Protein AF-A0A8E2E1T2-F1 (afdb_monomer_lite)

InterPro domains:
  IPR013761 Sterile alpha motif/pointed domain superfamily [G3DSA:1.10.150.50] (1-45)
  IPR013761 Sterile alpha motif/pointed domain superfamily [SSF47769] (1-48)

Radius of gyration: 11.17 Å; chains: 1; bounding box: 20×23×29 Å

Organism: NCBI:txid1314670

pLDDT: mean 93.86, std 3.66, range [82.5, 97.0]

Sequence (56 aa):
LQSYFHSLVEAGFDSWGSVCRITELDLERLSFKLGHRRVLQRKIADSQGHPRSKPL

Secondary structure (DSSP, 8-state):
-GGGHHHHHHTT--SHHHHTT--HHHHHHTT--HHHHHHHHHHHHHHTT--TTS--

Foldseek 3Di:
DVVLQVVCVVVVVPDPVSLLVDDPVNCVVSVPDPVRVVVSVVVSCVVVVNDPVDDD

Structure (mmCIF, N/CA/C/O backbone):
data_AF-A0A8E2E1T2-F1
#
_entry.id   AF-A0A8E2E1T2-F1
#
loop_
_atom_site.group_PDB
_atom_site.id
_atom_site.type_symbol
_atom_site.label_atom_id
_atom_site.label_alt_id
_atom_site.label_comp_id
_atom_site.label_asym_id
_atom_site.label_entity_id
_atom_site.label_seq_id
_atom_site.pdbx_PDB_ins_code
_atom_site.Cartn_x
_atom_site.Cartn_y
_atom_site.Cartn_z
_atom_site.occupancy
_atom_site.B_iso_or_equiv
_atom_site.auth_seq_id
_atom_site.auth_comp_id
_atom_site.auth_asym_id
_atom_site.auth_atom_id
_atom_site.pdbx_PDB_model_num
ATOM 1 N N . LEU A 1 1 ? 7.333 2.722 4.379 1.00 82.50 1 LEU A N 1
ATOM 2 C CA . LEU A 1 1 ? 6.152 1.834 4.520 1.00 82.50 1 LEU A CA 1
ATOM 3 C C . LEU A 1 1 ? 5.770 1.590 5.981 1.00 82.50 1 LEU A C 1
ATOM 5 O O . LEU A 1 1 ? 4.580 1.578 6.238 1.00 82.50 1 LEU A O 1
ATOM 9 N N . GLN A 1 2 ? 6.711 1.461 6.933 1.00 82.56 2 GLN A N 1
ATOM 10 C CA . GLN A 1 2 ? 6.381 1.310 8.368 1.00 82.56 2 GLN A CA 1
ATOM 11 C C . GLN A 1 2 ? 5.437 2.395 8.914 1.00 82.56 2 GLN A C 1
ATOM 13 O O . GLN A 1 2 ? 4.563 2.086 9.711 1.00 82.56 2 GLN A O 1
ATOM 18 N N . SER A 1 3 ? 5.546 3.633 8.423 1.00 90.44 3 SER A N 1
ATOM 19 C CA . SER A 1 3 ? 4.657 4.748 8.786 1.00 90.44 3 SER A CA 1
ATOM 20 C C . SER A 1 3 ? 3.170 4.511 8.493 1.00 90.44 3 SER A C 1
ATOM 22 O O . SER A 1 3 ? 2.340 5.224 9.035 1.00 90.44 3 SER A O 1
ATOM 24 N N . TYR A 1 4 ? 2.832 3.551 7.628 1.00 93.19 4 TYR A N 1
ATOM 25 C CA . TYR A 1 4 ? 1.450 3.211 7.279 1.00 93.19 4 TYR A CA 1
ATOM 26 C C . TYR A 1 4 ? 0.950 1.953 7.988 1.00 93.19 4 TYR A C 1
ATOM 28 O O . TYR A 1 4 ? -0.189 1.562 7.772 1.00 93.19 4 TY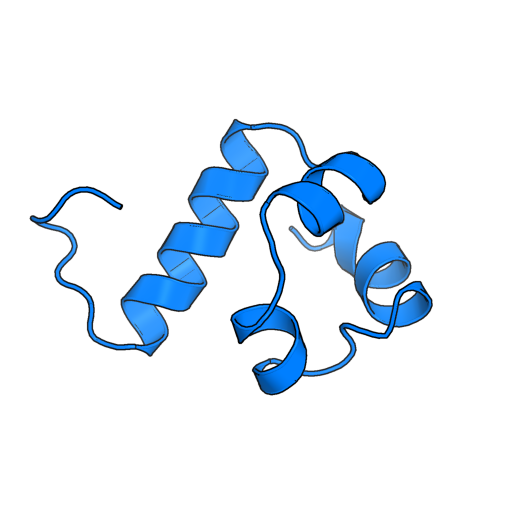R A O 1
ATOM 36 N N . PHE A 1 5 ? 1.787 1.295 8.799 1.00 93.88 5 PHE A N 1
ATOM 37 C CA . PHE A 1 5 ? 1.427 0.028 9.434 1.00 93.88 5 PHE A CA 1
ATOM 38 C C . PHE A 1 5 ? 0.173 0.171 10.296 1.00 93.88 5 PHE A C 1
ATOM 40 O O . PHE A 1 5 ? -0.763 -0.599 10.133 1.00 93.88 5 PHE A O 1
ATOM 47 N N . HIS A 1 6 ? 0.129 1.197 11.147 1.00 95.25 6 HIS A N 1
ATOM 48 C CA . HIS A 1 6 ? -1.024 1.438 12.008 1.00 95.25 6 HIS A CA 1
ATOM 49 C C . HIS A 1 6 ? -2.299 1.686 11.192 1.00 95.25 6 HIS A C 1
ATOM 51 O O . HIS A 1 6 ? -3.272 0.968 11.369 1.00 95.25 6 HIS A O 1
ATOM 57 N N . SER A 1 7 ? -2.252 2.594 10.212 1.00 95.44 7 SER A N 1
ATOM 58 C CA . SER A 1 7 ? -3.404 2.904 9.355 1.00 95.44 7 SER A CA 1
ATOM 59 C C . SER A 1 7 ? -3.871 1.714 8.510 1.00 95.44 7 SER A C 1
ATOM 61 O O . SER A 1 7 ? -5.061 1.570 8.260 1.00 95.44 7 SER A O 1
ATOM 63 N N . LEU A 1 8 ? -2.949 0.852 8.066 1.00 96.31 8 LEU A N 1
ATOM 64 C CA . LEU A 1 8 ? -3.291 -0.392 7.377 1.00 96.31 8 LEU A CA 1
ATOM 65 C C . LEU A 1 8 ? -4.028 -1.349 8.318 1.00 96.31 8 LEU A C 1
ATOM 67 O O . LEU A 1 8 ? -5.094 -1.834 7.957 1.00 96.31 8 LEU A O 1
ATOM 71 N N . VAL A 1 9 ? -3.498 -1.578 9.522 1.00 96.44 9 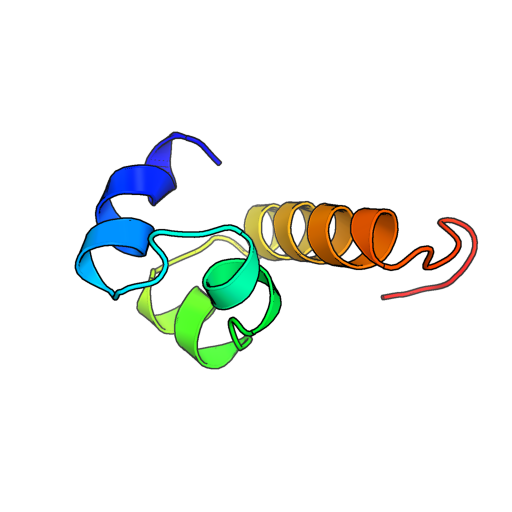VAL A N 1
ATOM 72 C CA . VAL A 1 9 ? -4.115 -2.461 10.525 1.00 96.44 9 VAL A CA 1
ATOM 73 C C . VAL A 1 9 ? -5.491 -1.943 10.948 1.00 96.44 9 VAL A C 1
ATOM 75 O O . VAL A 1 9 ? -6.445 -2.714 10.960 1.00 96.44 9 VAL A O 1
ATOM 78 N N . GLU A 1 10 ? -5.629 -0.643 11.221 1.00 96.69 10 GLU A N 1
ATOM 79 C CA . GLU A 1 10 ? -6.913 -0.018 11.577 1.00 96.69 10 GLU A CA 1
ATOM 80 C C . GLU A 1 10 ? -7.959 -0.128 10.459 1.00 96.69 10 GLU A C 1
ATOM 82 O O . GLU A 1 10 ? -9.149 -0.257 10.736 1.00 96.69 10 GLU A O 1
ATOM 87 N N . ALA A 1 11 ? -7.527 -0.132 9.196 1.00 95.44 11 ALA A N 1
ATOM 88 C CA . ALA A 1 11 ? -8.397 -0.342 8.041 1.00 95.44 11 ALA A CA 1
ATOM 89 C C . ALA A 1 11 ? -8.646 -1.827 7.704 1.00 95.44 11 ALA A C 1
ATOM 91 O O . ALA A 1 11 ? -9.311 -2.119 6.711 1.00 95.44 11 ALA A O 1
ATOM 92 N N . GLY A 1 12 ? -8.130 -2.769 8.504 1.00 96.31 12 GLY A N 1
ATOM 93 C CA . GLY A 1 12 ? -8.313 -4.214 8.312 1.00 96.31 12 GLY A CA 1
ATOM 94 C C . GLY A 1 12 ? -7.295 -4.883 7.378 1.00 96.31 12 GLY A C 1
ATOM 95 O O . GLY A 1 12 ? -7.432 -6.059 7.040 1.00 96.31 12 GLY A O 1
ATOM 96 N N . PHE A 1 13 ? -6.245 -4.170 6.965 1.00 97.00 13 PHE A N 1
ATOM 97 C CA . PHE A 1 13 ? -5.106 -4.713 6.217 1.00 97.00 13 PHE A CA 1
ATOM 98 C C . PHE A 1 13 ? -4.005 -5.208 7.171 1.00 97.00 13 PHE A C 1
ATOM 100 O O . PHE A 1 13 ? -2.860 -4.758 7.130 1.00 97.00 13 PHE A O 1
ATOM 107 N N . ASP A 1 14 ? -4.369 -6.126 8.061 1.00 96.19 14 ASP A N 1
ATOM 108 C CA . ASP A 1 14 ? -3.538 -6.663 9.147 1.00 96.19 14 ASP A CA 1
ATOM 109 C C . ASP A 1 14 ? -2.678 -7.883 8.761 1.00 96.19 14 ASP A C 1
ATOM 111 O O . ASP A 1 14 ? -1.855 -8.351 9.550 1.00 96.19 14 ASP A O 1
ATOM 115 N N . SER A 1 15 ? -2.820 -8.389 7.535 1.00 96.50 15 SER A N 1
ATOM 116 C CA . SER A 1 15 ? -2.077 -9.539 7.026 1.00 96.50 15 SER A CA 1
ATOM 117 C C . SER A 1 15 ? -1.558 -9.282 5.616 1.00 96.50 15 SER A C 1
ATOM 119 O O . SER A 1 15 ? -2.088 -8.465 4.863 1.00 96.50 15 SER A O 1
ATOM 121 N N . TRP A 1 16 ? -0.531 -10.027 5.201 1.00 94.94 16 TRP A N 1
ATOM 122 C CA . TRP A 1 16 ? -0.044 -9.932 3.823 1.00 94.94 16 TRP A CA 1
ATOM 123 C C . TRP A 1 16 ? -1.129 -10.291 2.798 1.00 94.94 16 TRP A C 1
ATOM 125 O O . TRP A 1 16 ? -1.210 -9.675 1.741 1.00 94.94 16 TRP A O 1
ATOM 135 N N . GLY A 1 17 ? -2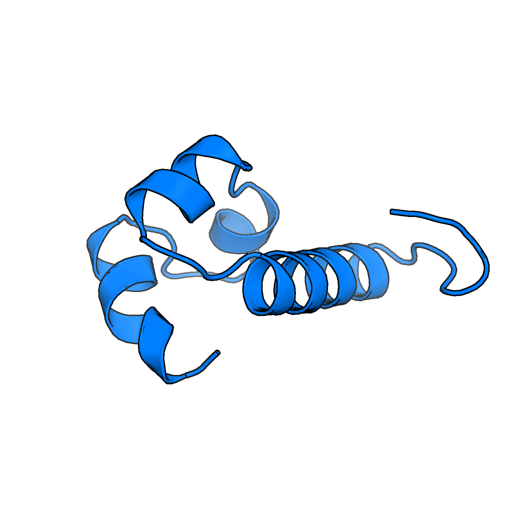.006 -11.244 3.130 1.00 96.31 17 GLY A N 1
ATOM 136 C CA . GLY A 1 17 ? -3.118 -11.640 2.270 1.00 96.31 17 GLY A CA 1
ATOM 137 C C . GLY A 1 17 ? -4.127 -10.514 2.037 1.00 96.31 17 GLY A C 1
ATOM 138 O O . GLY A 1 17 ? -4.546 -10.314 0.897 1.00 96.31 17 GLY A O 1
ATOM 139 N N . SER A 1 18 ? -4.490 -9.757 3.081 1.00 96.75 18 SER A N 1
ATOM 140 C CA . SER A 1 18 ? -5.369 -8.589 2.936 1.00 96.75 18 SER A CA 1
ATOM 141 C C . SER A 1 18 ? -4.657 -7.442 2.218 1.00 96.75 18 SER A C 1
ATOM 143 O O . SER A 1 18 ? -5.232 -6.854 1.304 1.00 96.75 18 SER A O 1
ATOM 145 N N . VAL A 1 19 ? -3.378 -7.192 2.520 1.00 96.50 19 VAL A N 1
ATOM 146 C CA . VAL A 1 19 ? -2.559 -6.188 1.816 1.00 96.50 19 VAL A CA 1
ATOM 147 C C . VAL A 1 19 ? -2.424 -6.497 0.320 1.00 96.50 19 VAL A C 1
ATOM 149 O O . VAL A 1 19 ? -2.526 -5.587 -0.490 1.00 96.50 19 VAL A O 1
ATOM 152 N N . CYS A 1 20 ? -2.258 -7.757 -0.092 1.00 96.31 20 CYS A N 1
ATOM 153 C CA . CYS A 1 20 ? -2.215 -8.133 -1.513 1.00 96.31 20 CYS A CA 1
ATOM 154 C C . CYS A 1 20 ? -3.529 -7.872 -2.268 1.00 96.31 20 CYS A C 1
ATOM 156 O O . CYS A 1 20 ? -3.526 -7.870 -3.497 1.00 96.31 20 CYS A O 1
ATOM 158 N N . ARG A 1 21 ? -4.644 -7.682 -1.553 1.00 95.31 21 ARG A N 1
ATOM 159 C CA . ARG A 1 21 ? -5.965 -7.367 -2.118 1.00 95.31 21 ARG A CA 1
ATOM 160 C C . ARG A 1 21 ? -6.304 -5.876 -2.050 1.00 95.31 21 ARG A C 1
ATOM 162 O O . ARG A 1 21 ? -7.388 -5.499 -2.484 1.00 95.31 21 ARG A O 1
ATOM 169 N N . ILE A 1 22 ? -5.413 -5.046 -1.503 1.00 95.88 22 ILE A N 1
ATOM 170 C CA . ILE A 1 22 ? -5.635 -3.606 -1.370 1.00 95.88 22 ILE A CA 1
ATOM 171 C C . ILE A 1 22 ? -5.806 -2.956 -2.746 1.00 95.88 22 ILE A C 1
ATOM 173 O O . ILE A 1 22 ? -5.043 -3.231 -3.676 1.00 95.88 22 ILE A O 1
ATOM 177 N N . THR A 1 23 ? -6.803 -2.087 -2.883 1.00 94.81 23 THR A N 1
ATOM 178 C CA . THR A 1 23 ? -7.057 -1.370 -4.135 1.00 94.81 23 THR A CA 1
ATOM 179 C C . THR A 1 23 ? -6.342 -0.020 -4.158 1.00 94.81 23 THR A C 1
ATOM 181 O O . THR A 1 23 ? -5.881 0.489 -3.134 1.00 94.81 23 THR A O 1
ATOM 184 N N . GLU A 1 24 ? -6.252 0.605 -5.334 1.00 92.06 24 GLU A N 1
ATOM 185 C CA . GLU A 1 24 ? -5.712 1.965 -5.436 1.00 92.06 24 GLU A CA 1
ATOM 186 C C . GLU A 1 24 ? -6.556 2.981 -4.651 1.00 92.06 24 GLU A C 1
ATOM 188 O O . GLU A 1 24 ? -5.993 3.837 -3.970 1.00 92.06 24 GLU A O 1
ATOM 193 N N . LEU A 1 25 ? -7.884 2.817 -4.644 1.00 94.31 25 LEU A N 1
ATOM 194 C CA . LEU A 1 25 ? -8.802 3.655 -3.870 1.00 94.31 25 LEU A CA 1
ATOM 195 C C . LEU A 1 25 ? -8.549 3.547 -2.358 1.00 94.31 25 LEU A C 1
ATOM 197 O O . LEU A 1 25 ? -8.601 4.551 -1.649 1.00 94.31 25 LEU A O 1
ATOM 201 N N . ASP A 1 26 ? -8.245 2.350 -1.853 1.00 96.69 26 ASP A N 1
ATOM 202 C CA . ASP A 1 26 ? -7.904 2.160 -0.438 1.00 96.69 26 ASP A CA 1
ATOM 203 C C . ASP A 1 26 ? -6.599 2.882 -0.091 1.00 96.69 26 ASP A C 1
ATOM 205 O O . ASP A 1 26 ? -6.514 3.579 0.918 1.00 96.69 26 ASP A O 1
ATOM 209 N N . LEU A 1 27 ? -5.589 2.785 -0.961 1.00 95.69 27 LEU A N 1
ATOM 210 C CA . LEU A 1 27 ? -4.320 3.491 -0.781 1.00 95.69 27 LEU A CA 1
ATOM 211 C C . LEU A 1 27 ? -4.494 5.015 -0.813 1.00 95.69 27 LEU A C 1
ATOM 213 O O . LEU A 1 27 ? -3.805 5.723 -0.074 1.00 95.69 27 LEU A O 1
ATOM 217 N N . GLU A 1 28 ? -5.400 5.529 -1.644 1.00 94.25 28 GLU A N 1
ATOM 218 C CA . GLU A 1 28 ? -5.767 6.948 -1.658 1.00 94.25 28 GLU A CA 1
ATOM 219 C C . GLU A 1 28 ? -6.455 7.372 -0.360 1.00 94.25 28 GLU A C 1
ATOM 221 O O . GLU A 1 28 ? -6.046 8.364 0.243 1.00 94.25 28 GLU A O 1
ATOM 226 N N . ARG A 1 29 ? -7.426 6.589 0.126 1.00 96.00 29 ARG A N 1
ATOM 227 C CA . ARG A 1 29 ? -8.106 6.832 1.411 1.00 96.00 29 ARG A CA 1
ATOM 228 C C . ARG A 1 29 ? -7.139 6.806 2.593 1.00 96.00 29 ARG A C 1
ATOM 230 O O . ARG A 1 29 ? -7.239 7.640 3.487 1.00 96.00 29 ARG A O 1
ATOM 237 N N . LEU A 1 30 ? -6.150 5.916 2.559 1.00 95.62 30 LEU A N 1
ATOM 238 C CA . LEU A 1 30 ? -5.070 5.832 3.547 1.00 95.62 30 LEU A CA 1
ATOM 239 C C . LEU A 1 30 ? -3.959 6.875 3.335 1.00 95.62 30 LEU A C 1
ATOM 241 O O . LEU A 1 30 ? -2.918 6.818 3.992 1.00 95.62 30 LEU A O 1
ATOM 245 N N . SER A 1 31 ? -4.149 7.831 2.418 1.00 95.12 31 SER A N 1
ATOM 246 C CA . SER A 1 31 ? -3.218 8.935 2.158 1.00 95.12 31 SER A CA 1
ATOM 247 C C . SER A 1 31 ? -1.797 8.470 1.804 1.00 95.12 31 SER A C 1
ATOM 249 O O . SER A 1 31 ? -0.789 9.119 2.121 1.00 95.12 31 SER A O 1
ATOM 251 N N . PHE A 1 32 ? -1.674 7.331 1.115 1.00 96.56 32 PHE A N 1
ATOM 252 C CA . PHE A 1 32 ? -0.390 6.906 0.575 1.00 96.56 32 PHE A CA 1
ATOM 253 C C . PHE A 1 32 ? 0.062 7.872 -0.515 1.00 96.56 32 PHE A C 1
ATOM 255 O O . PHE A 1 32 ? -0.641 8.109 -1.496 1.00 96.56 32 PHE A O 1
ATOM 262 N N . LYS A 1 33 ? 1.304 8.348 -0.413 1.00 95.88 33 LYS A N 1
ATOM 263 C CA . LYS A 1 33 ? 1.947 9.094 -1.501 1.00 95.88 33 LYS A CA 1
ATOM 264 C C . LYS A 1 33 ? 2.147 8.182 -2.713 1.00 95.88 33 LYS A C 1
ATOM 266 O O . LYS A 1 33 ? 2.504 7.016 -2.544 1.00 95.88 33 LYS A O 1
ATOM 271 N N . LEU A 1 34 ? 2.028 8.725 -3.927 1.00 93.69 34 LEU A N 1
ATOM 272 C CA . LEU A 1 34 ? 2.158 7.968 -5.183 1.00 93.69 34 LEU A CA 1
ATOM 273 C C . LEU A 1 34 ? 3.430 7.100 -5.244 1.00 93.69 34 LEU A C 1
ATOM 275 O O . LEU A 1 34 ? 3.367 5.930 -5.611 1.00 93.69 34 LEU A O 1
ATOM 279 N N . GLY A 1 35 ? 4.581 7.636 -4.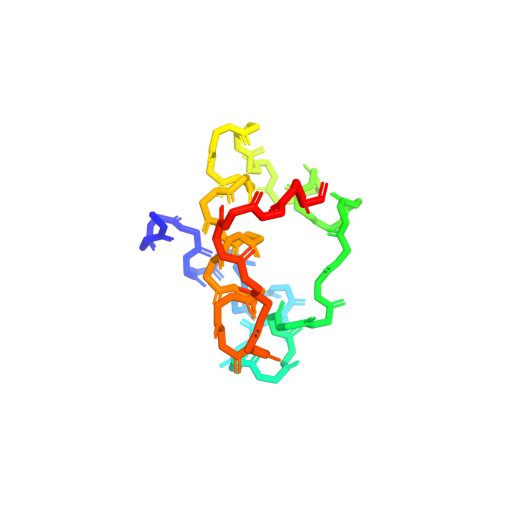823 1.00 95.00 35 GLY A N 1
ATOM 280 C CA . GLY A 1 35 ? 5.830 6.867 -4.771 1.00 95.00 35 GLY A CA 1
ATOM 281 C C . GLY A 1 35 ? 5.763 5.666 -3.819 1.00 95.00 35 GLY A C 1
ATOM 282 O O . GLY A 1 35 ? 6.258 4.590 -4.141 1.00 95.00 35 GLY A O 1
ATOM 283 N N . HIS A 1 36 ? 5.091 5.807 -2.675 1.00 95.88 36 HIS A N 1
ATOM 284 C CA . HIS A 1 36 ? 4.910 4.715 -1.717 1.00 95.88 36 HIS A CA 1
ATOM 285 C C . HIS A 1 36 ? 3.926 3.662 -2.227 1.00 95.88 36 HIS A C 1
ATOM 287 O O . HIS A 1 36 ? 4.179 2.474 -2.023 1.00 95.88 36 HIS A O 1
ATOM 293 N N . ARG A 1 37 ? 2.862 4.085 -2.928 1.00 95.44 37 ARG A N 1
ATOM 294 C CA . ARG A 1 37 ? 1.932 3.172 -3.613 1.00 95.44 37 ARG A CA 1
ATOM 295 C C . ARG A 1 37 ? 2.690 2.278 -4.587 1.00 95.44 37 ARG A C 1
ATOM 297 O O . ARG A 1 37 ? 2.624 1.062 -4.457 1.00 95.44 37 ARG A O 1
ATOM 304 N N . ARG A 1 38 ? 3.528 2.869 -5.446 1.00 94.75 38 ARG A N 1
ATOM 305 C CA . ARG A 1 38 ? 4.368 2.128 -6.405 1.00 94.75 38 ARG A CA 1
ATOM 306 C C . ARG A 1 38 ? 5.317 1.139 -5.727 1.00 94.75 38 ARG A C 1
ATOM 308 O O . ARG A 1 38 ? 5.477 0.022 -6.208 1.00 94.75 38 ARG A O 1
ATOM 315 N N . VAL A 1 39 ? 5.931 1.516 -4.601 1.00 94.69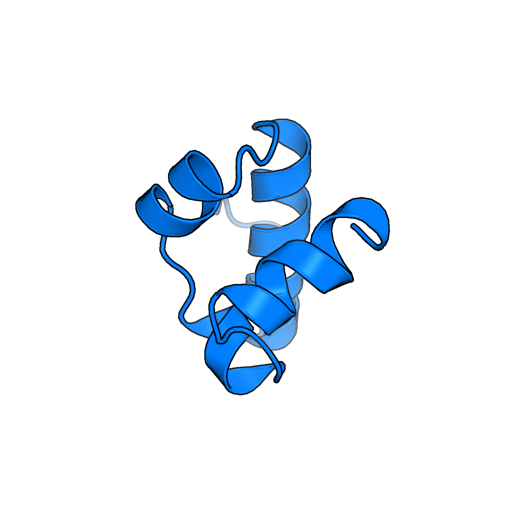 39 VAL A N 1
ATOM 316 C CA . VAL A 1 39 ? 6.802 0.606 -3.832 1.00 94.69 39 VAL A CA 1
ATOM 317 C C . VAL A 1 39 ? 6.008 -0.567 -3.251 1.00 94.69 39 VAL A C 1
ATOM 319 O O . VAL A 1 39 ? 6.475 -1.701 -3.323 1.00 94.69 39 VAL A O 1
ATOM 322 N N . LEU A 1 40 ? 4.823 -0.323 -2.684 1.00 95.44 40 LEU A N 1
ATOM 323 C CA . LEU A 1 40 ? 3.975 -1.38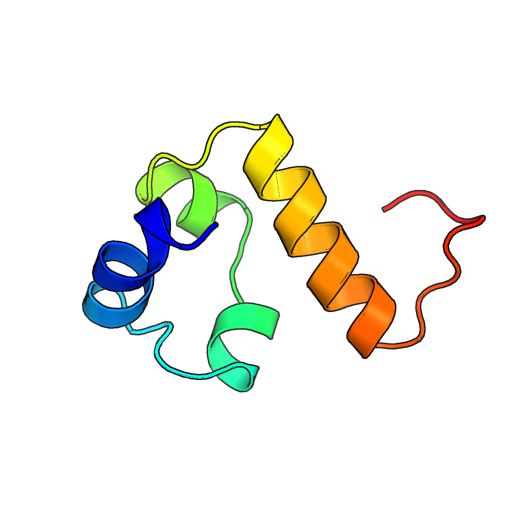3 -2.134 1.00 95.44 40 LEU A CA 1
ATOM 324 C C . LEU A 1 40 ? 3.458 -2.314 -3.236 1.00 95.44 40 LEU A C 1
ATOM 326 O O . LEU A 1 40 ? 3.640 -3.524 -3.138 1.00 95.44 40 LEU A O 1
ATOM 330 N N . GLN A 1 41 ? 2.906 -1.748 -4.309 1.00 94.88 41 GLN A N 1
ATOM 331 C CA . GLN A 1 41 ? 2.457 -2.487 -5.490 1.00 94.88 41 GLN A CA 1
ATOM 332 C C . GLN A 1 41 ? 3.591 -3.339 -6.065 1.00 94.88 41 GLN A C 1
ATOM 334 O O . GLN A 1 41 ? 3.377 -4.494 -6.418 1.00 94.88 41 GLN A O 1
ATOM 339 N N . ARG A 1 42 ? 4.828 -2.819 -6.095 1.00 94.94 42 ARG A N 1
ATOM 340 C CA . ARG A 1 42 ? 5.984 -3.589 -6.570 1.00 94.94 42 ARG A CA 1
ATOM 341 C C . ARG A 1 42 ? 6.308 -4.764 -5.657 1.00 94.94 42 ARG A C 1
ATOM 343 O O . ARG A 1 42 ? 6.570 -5.845 -6.163 1.00 94.94 42 ARG A O 1
ATOM 350 N N . LYS A 1 43 ? 6.248 -4.589 -4.336 1.00 94.75 43 LYS A N 1
ATOM 351 C CA . LYS A 1 43 ? 6.437 -5.702 -3.391 1.00 94.75 43 LYS A CA 1
ATOM 352 C C . LYS A 1 43 ? 5.355 -6.775 -3.533 1.00 94.75 43 LYS A C 1
ATOM 354 O O . LYS A 1 43 ? 5.681 -7.956 -3.482 1.00 94.75 43 LYS A O 1
ATOM 359 N N . ILE A 1 44 ? 4.098 -6.372 -3.733 1.00 95.31 44 ILE A N 1
ATOM 360 C CA . ILE A 1 44 ? 2.984 -7.297 -3.991 1.00 95.31 44 ILE A CA 1
ATOM 361 C C . ILE A 1 44 ? 3.259 -8.087 -5.274 1.00 95.31 44 ILE A C 1
ATOM 363 O O . ILE A 1 44 ? 3.264 -9.315 -5.246 1.00 95.31 44 ILE A O 1
ATOM 367 N N . ALA A 1 45 ? 3.586 -7.395 -6.364 1.00 95.50 45 ALA A N 1
ATOM 368 C CA . ALA A 1 45 ? 3.868 -8.017 -7.651 1.00 95.50 45 ALA A CA 1
ATOM 369 C C . ALA A 1 45 ? 5.082 -8.962 -7.598 1.00 95.50 45 ALA A C 1
ATOM 371 O O . ALA A 1 45 ? 5.000 -10.085 -8.088 1.00 95.50 45 ALA A O 1
ATOM 372 N N . ASP A 1 46 ? 6.175 -8.557 -6.943 1.00 94.94 46 ASP A N 1
ATOM 373 C CA . ASP A 1 46 ? 7.354 -9.409 -6.734 1.00 94.94 46 ASP A CA 1
ATOM 374 C C . ASP A 1 46 ? 6.977 -10.693 -5.966 1.00 94.94 46 ASP A C 1
ATOM 376 O O . ASP A 1 46 ? 7.414 -11.782 -6.334 1.00 94.94 46 ASP A O 1
ATOM 380 N N . SER A 1 47 ? 6.114 -10.597 -4.943 1.00 94.38 47 SER A N 1
ATOM 381 C CA . SER A 1 47 ? 5.636 -11.769 -4.187 1.00 94.38 47 SER A CA 1
ATOM 382 C C . SER A 1 47 ? 4.741 -12.711 -5.001 1.00 94.38 47 SER A C 1
ATOM 384 O O . SER A 1 47 ? 4.627 -13.888 -4.672 1.00 94.38 47 SER A O 1
ATOM 386 N N . GLN A 1 48 ? 4.127 -12.202 -6.071 1.00 93.81 48 GLN A N 1
ATOM 387 C CA . GLN A 1 48 ? 3.300 -12.961 -7.014 1.00 93.81 48 GLN A CA 1
ATOM 388 C C . GLN A 1 48 ? 4.110 -13.485 -8.212 1.00 93.81 48 GLN A C 1
ATOM 390 O O . GLN A 1 48 ? 3.545 -14.085 -9.124 1.00 93.81 48 GLN A O 1
ATOM 395 N N . GLY A 1 49 ? 5.429 -13.264 -8.230 1.00 94.50 49 GLY A N 1
ATOM 396 C CA . GLY A 1 49 ? 6.301 -13.682 -9.326 1.00 94.50 49 GLY A CA 1
ATOM 397 C C . GLY A 1 49 ? 6.224 -12.789 -10.567 1.00 94.50 49 GLY A C 1
ATOM 398 O O . GLY A 1 49 ? 6.652 -13.205 -11.645 1.00 94.50 49 GLY A O 1
ATOM 399 N N . HIS A 1 50 ? 5.698 -11.564 -10.451 1.00 92.75 50 HIS A N 1
ATOM 400 C CA . HIS A 1 50 ? 5.656 -10.626 -11.573 1.00 92.75 50 HIS A CA 1
ATOM 401 C C . HIS A 1 50 ? 7.076 -10.180 -11.953 1.00 92.75 50 HIS A C 1
ATOM 403 O O . HIS A 1 50 ? 7.813 -9.669 -11.103 1.00 92.75 50 HIS A O 1
ATOM 409 N N . PRO A 1 51 ? 7.488 -10.312 -13.224 1.00 91.50 51 PRO A N 1
ATOM 410 C CA . PRO A 1 51 ? 8.824 -9.915 -13.641 1.00 91.50 51 PRO A CA 1
ATOM 411 C C . PRO A 1 51 ? 9.066 -8.414 -13.450 1.00 91.50 51 PRO A C 1
ATOM 413 O O . PRO A 1 51 ? 8.287 -7.575 -13.904 1.00 91.50 51 PRO A O 1
ATOM 416 N N . ARG A 1 52 ? 10.213 -8.050 -12.868 1.00 88.56 52 ARG A N 1
ATOM 417 C CA . ARG A 1 52 ? 10.635 -6.642 -12.728 1.00 88.56 52 ARG A CA 1
ATOM 418 C C . ARG A 1 52 ? 10.893 -5.933 -14.054 1.00 88.56 52 ARG A C 1
ATOM 420 O O . ARG A 1 52 ? 10.843 -4.711 -14.102 1.00 88.56 52 ARG A O 1
ATOM 427 N N . SER A 1 53 ? 11.150 -6.694 -15.115 1.00 89.38 53 SER A N 1
ATOM 428 C CA . SER A 1 53 ? 11.283 -6.176 -16.477 1.00 89.38 53 SER A CA 1
ATOM 429 C C . SER A 1 53 ? 9.953 -5.720 -17.081 1.00 89.38 53 SER A C 1
ATOM 431 O O . SER A 1 53 ? 9.963 -5.047 -18.108 1.00 89.38 53 SER A O 1
ATOM 433 N N . LYS A 1 54 ? 8.813 -6.072 -16.467 1.00 85.06 54 LYS A N 1
ATOM 434 C CA . LYS A 1 54 ? 7.486 -5.685 -16.942 1.00 85.06 54 LYS A CA 1
ATOM 435 C C . LYS A 1 54 ? 6.919 -4.514 -16.129 1.00 85.06 54 LYS A C 1
ATOM 437 O O . LYS A 1 54 ? 7.076 -4.479 -14.898 1.00 85.06 54 LYS A O 1
ATOM 442 N N . PRO A 1 55 ? 6.233 -3.567 -16.799 1.00 84.69 55 PRO A N 1
ATOM 443 C CA . PRO A 1 55 ? 5.498 -2.517 -16.111 1.00 84.69 55 PRO A CA 1
ATOM 444 C C . PRO A 1 55 ? 4.433 -3.112 -15.179 1.00 84.69 55 PRO A C 1
ATOM 446 O O . PRO A 1 55 ? 4.062 -4.285 -15.289 1.00 84.69 55 PRO A O 1
ATOM 449 N N . LEU A 1 56 ? 4.056 -2.302 -14.192 1.00 83.06 56 LEU A N 1
ATOM 450 C CA . LEU A 1 56 ? 3.070 -2.608 -13.158 1.00 83.06 56 LEU A CA 1
ATOM 451 C C . LEU A 1 56 ? 1.690 -2.141 -13.604 1.00 83.06 56 LEU A C 1
ATOM 453 O O . LEU A 1 56 ? 1.656 -1.044 -14.205 1.00 83.06 56 LEU A O 1
#